Protein AF-A0A4W5R762-F1 (afdb_monomer_lite)

InterPro domains:
  IPR002219 Protein kinase C-like, phorbol ester/diacylglycerol-binding domain [PS50081] (49-102)
  IPR025258 Rubicon Homology Domain [PF13901] (10-109)
  IPR025258 Rubicon Homology Domain [SM01175] (1-112)
  IPR051366 Differentially Expressed in FDCP 8 Homolog [PTHR12326] (8-110)

Organism: NCBI:txid62062

Foldseek 3Di:
DPPPPPCVLCPPPVVVVVPVPDDDPVLVVCVVVVNNVVSVVVVVVVVVVCLVPDPVSQVPFADAPQDPPRDGDHPVPVQQWDADPPPRHIHGPVSPVVCPPPPVVVVVVVVVPPDPPDPPPPPDDPDPPPDDDDDD

Sequence (136 aa):
MLVFLSPQRIFPREYLLQHIHLYSLADLQQVIDGKLAPFLSKVIKFASSHVYSCSQCREKGFICEMCQNGQVIYPFQESATKRCDVCGAVFHTECRQKAQPCPRCVRRELYHTRPSSFWSPDDHSPGCFTMPYQDT

Structure (mmCIF, N/CA/C/O backbone):
data_AF-A0A4W5R762-F1
#
_entry.id   AF-A0A4W5R762-F1
#
loop_
_atom_site.group_PDB
_atom_site.id
_atom_site.type_symbol
_atom_site.label_atom_id
_atom_site.label_alt_id
_atom_site.label_comp_id
_atom_site.label_asym_id
_atom_site.label_entity_id
_atom_site.label_seq_id
_atom_site.pdbx_PDB_ins_code
_atom_site.Cartn_x
_atom_site.Cartn_y
_atom_site.Cartn_z
_atom_site.occupancy
_atom_site.B_iso_or_equiv
_atom_site.auth_seq_id
_atom_site.auth_comp_id
_atom_site.auth_asym_id
_atom_site.auth_atom_id
_atom_site.pdbx_PDB_model_num
ATOM 1 N N . MET A 1 1 ? -2.389 -9.964 -2.449 1.00 45.38 1 MET A N 1
ATOM 2 C CA . MET A 1 1 ? -1.020 -9.758 -1.911 1.00 45.38 1 MET A CA 1
ATOM 3 C C . MET A 1 1 ? -0.931 -9.906 -0.382 1.00 45.38 1 MET A C 1
ATOM 5 O O . MET A 1 1 ? 0.114 -9.597 0.168 1.00 45.38 1 MET A O 1
ATOM 9 N N . LEU A 1 2 ? -1.953 -10.433 0.311 1.00 48.69 2 LEU A N 1
ATOM 10 C CA . LEU A 1 2 ? -1.971 -10.538 1.783 1.00 48.69 2 LEU A CA 1
ATOM 11 C C . LEU A 1 2 ? -2.164 -11.976 2.302 1.00 48.69 2 LEU A C 1
ATOM 13 O O . LEU A 1 2 ? -2.603 -12.170 3.425 1.00 48.69 2 LEU A O 1
ATOM 17 N N . VAL A 1 3 ? -1.808 -12.995 1.513 1.00 50.47 3 VAL A N 1
ATOM 18 C CA . VAL A 1 3 ? -1.986 -14.415 1.899 1.00 50.47 3 VAL A CA 1
ATOM 19 C C . VAL A 1 3 ? -0.867 -14.926 2.833 1.00 50.47 3 VAL A C 1
ATOM 21 O O . VAL A 1 3 ? -0.827 -16.100 3.166 1.00 50.47 3 VAL A O 1
ATOM 24 N N . PHE A 1 4 ? 0.064 -14.065 3.265 1.00 53.44 4 PHE A N 1
ATOM 25 C CA . PHE A 1 4 ? 1.208 -14.458 4.112 1.00 53.44 4 PHE A CA 1
ATOM 26 C C . PHE A 1 4 ? 1.127 -13.919 5.545 1.00 53.44 4 PHE A C 1
ATOM 28 O O . PHE A 1 4 ? 2.013 -14.175 6.354 1.00 53.44 4 PHE A O 1
ATOM 35 N N . LEU A 1 5 ? 0.061 -13.189 5.885 1.00 55.94 5 LEU A N 1
ATOM 36 C CA . LEU A 1 5 ? -0.252 -12.869 7.273 1.00 55.94 5 LEU A CA 1
ATOM 37 C C . LEU A 1 5 ? -1.051 -14.028 7.849 1.00 55.94 5 LEU A C 1
ATOM 39 O O . LEU A 1 5 ? -2.087 -14.378 7.295 1.00 55.94 5 LEU A O 1
ATOM 43 N N . SER A 1 6 ? -0.576 -14.614 8.949 1.00 55.12 6 SER A N 1
ATOM 44 C CA . SER A 1 6 ? -1.340 -15.623 9.687 1.00 55.12 6 SER A CA 1
ATOM 45 C C . SER A 1 6 ? -2.778 -15.111 9.916 1.00 55.12 6 SER A C 1
ATOM 47 O O . SER A 1 6 ? -2.938 -14.076 10.578 1.00 55.12 6 SER A O 1
ATOM 49 N N . PRO A 1 7 ? -3.811 -15.787 9.370 1.00 55.66 7 PRO A N 1
ATOM 50 C CA . PRO A 1 7 ? -5.196 -15.292 9.338 1.00 55.66 7 PRO A CA 1
ATOM 51 C C . PRO A 1 7 ? -5.783 -15.027 10.735 1.00 55.66 7 PRO A C 1
ATOM 53 O O . PRO A 1 7 ? -6.700 -14.225 10.907 1.00 55.66 7 PRO A O 1
ATOM 56 N N . GLN A 1 8 ? -5.165 -15.603 11.767 1.00 61.59 8 GLN A N 1
ATOM 57 C CA . GLN A 1 8 ? -5.604 -15.536 13.158 1.00 61.59 8 GLN A CA 1
ATOM 58 C C . GLN A 1 8 ? -5.621 -14.126 13.766 1.00 61.59 8 GLN A C 1
ATOM 60 O O . GLN A 1 8 ? -6.332 -13.892 14.736 1.00 61.59 8 GLN A O 1
ATOM 65 N N . ARG A 1 9 ? -4.840 -13.167 13.245 1.00 68.38 9 ARG A N 1
ATOM 66 C CA . ARG A 1 9 ? -4.775 -11.811 13.838 1.00 68.38 9 ARG A CA 1
ATOM 67 C C . ARG A 1 9 ? -5.831 -10.843 13.321 1.00 68.38 9 ARG A C 1
ATOM 69 O O . ARG A 1 9 ? -6.004 -9.781 13.913 1.00 68.38 9 ARG A O 1
ATOM 76 N N . ILE A 1 10 ? -6.473 -11.177 12.207 1.00 73.00 10 ILE A N 1
ATOM 77 C CA . ILE A 1 10 ? -7.463 -10.311 11.562 1.00 73.00 10 ILE A CA 1
ATOM 78 C C . ILE A 1 10 ? -8.846 -10.945 11.631 1.00 73.00 10 ILE A C 1
ATOM 80 O O . ILE A 1 10 ? -9.820 -10.208 11.576 1.00 73.00 10 ILE A O 1
ATOM 84 N N . PHE A 1 11 ? -8.954 -12.258 11.853 1.00 74.69 11 PHE A N 1
ATOM 85 C CA . PHE A 1 11 ? -10.218 -12.928 12.141 1.00 74.69 11 PHE A CA 1
ATOM 86 C C . PHE A 1 11 ? -11.001 -12.226 13.274 1.00 74.69 11 PHE A C 1
ATOM 88 O O . PHE A 1 11 ? -10.413 -11.913 14.313 1.00 74.69 11 PHE A O 1
ATOM 95 N N . PRO A 1 12 ? -12.314 -11.959 13.117 1.00 77.81 12 PRO A N 1
ATOM 96 C CA . PRO A 1 12 ? -13.198 -12.288 11.985 1.00 77.81 12 PRO A CA 1
ATOM 97 C C . PRO A 1 12 ? -13.301 -11.191 10.891 1.00 77.81 12 PRO A C 1
ATOM 99 O O . PRO A 1 12 ? -14.230 -11.187 10.091 1.00 77.81 12 PRO A O 1
ATOM 102 N N . ARG A 1 13 ? -12.388 -10.217 10.850 1.00 82.75 13 ARG A N 1
ATOM 103 C CA . ARG A 1 13 ? -12.396 -9.039 9.954 1.00 82.75 13 ARG A CA 1
ATOM 104 C C . ARG A 1 13 ? -11.592 -9.206 8.663 1.00 82.75 13 ARG A C 1
ATOM 106 O O . ARG A 1 13 ? -10.977 -8.259 8.176 1.00 82.75 13 ARG A O 1
ATOM 113 N N . GLU A 1 14 ? -11.576 -10.405 8.096 1.00 85.81 14 GLU A N 1
ATOM 114 C CA . GLU A 1 14 ? -10.804 -10.718 6.880 1.00 85.81 14 GLU A CA 1
ATOM 115 C C . GLU A 1 14 ? -11.241 -9.864 5.678 1.00 85.81 14 GLU A C 1
ATOM 117 O O . GLU A 1 14 ? -10.420 -9.491 4.837 1.00 85.81 14 GLU A O 1
ATOM 122 N N . TYR A 1 15 ? -12.515 -9.461 5.655 1.00 87.69 15 TYR A N 1
ATOM 123 C CA . TYR A 1 15 ? -13.084 -8.591 4.628 1.00 87.69 15 TYR A CA 1
ATOM 124 C C . TYR A 1 15 ? -12.373 -7.239 4.496 1.00 87.69 15 TYR A C 1
ATOM 126 O O . TYR A 1 15 ? -12.293 -6.723 3.382 1.00 87.69 15 TYR A O 1
ATOM 134 N N . LEU A 1 16 ? -11.788 -6.702 5.576 1.00 87.00 16 LEU A N 1
ATOM 135 C CA . LEU A 1 16 ? -11.040 -5.437 5.537 1.00 87.00 16 LEU A CA 1
ATOM 136 C C . LEU A 1 16 ? -9.799 -5.522 4.639 1.00 87.00 16 LEU A C 1
ATOM 138 O O . LEU A 1 16 ? -9.320 -4.505 4.143 1.00 87.00 16 LEU A O 1
ATOM 142 N N . LEU A 1 17 ? -9.263 -6.728 4.428 1.00 82.81 17 LEU A N 1
ATOM 143 C CA . LEU A 1 17 ? -8.112 -6.955 3.552 1.00 82.81 17 LEU A CA 1
ATOM 144 C C . LEU A 1 17 ? -8.507 -7.257 2.106 1.00 82.81 17 LEU A C 1
ATOM 146 O O . LEU A 1 17 ? -7.666 -7.161 1.211 1.00 82.81 17 LEU A O 1
ATOM 150 N N . GLN A 1 18 ? -9.756 -7.665 1.883 1.00 84.25 18 GLN A N 1
ATOM 151 C CA . GLN A 1 18 ? -10.252 -8.101 0.582 1.00 84.25 18 GLN A CA 1
ATOM 152 C C . GLN A 1 18 ? -11.008 -6.986 -0.147 1.00 84.25 18 GLN A C 1
ATOM 154 O O . GLN A 1 18 ? -10.882 -6.853 -1.364 1.00 84.25 18 GLN A O 1
ATOM 159 N N . HIS A 1 19 ? -11.745 -6.155 0.593 1.00 87.44 19 HIS A N 1
ATOM 160 C CA . HIS A 1 19 ? -12.585 -5.094 0.053 1.00 87.44 19 HIS A CA 1
ATOM 161 C C . HIS A 1 19 ? -12.342 -3.782 0.806 1.00 87.44 19 HIS A C 1
ATOM 163 O O . HIS A 1 19 ? -12.834 -3.586 1.913 1.00 87.44 19 HIS A O 1
ATOM 169 N N . ILE A 1 20 ? -11.625 -2.847 0.172 1.00 87.56 20 ILE A N 1
ATOM 170 C CA . ILE A 1 20 ? -11.214 -1.565 0.780 1.00 87.56 20 ILE A CA 1
ATOM 171 C C . ILE A 1 20 ? -12.377 -0.644 1.187 1.00 87.56 20 ILE A C 1
ATOM 173 O O . ILE A 1 20 ? -12.173 0.290 1.953 1.00 87.56 20 ILE A O 1
ATOM 177 N N . HIS A 1 21 ? -13.579 -0.880 0.660 1.00 90.50 21 HIS A N 1
ATOM 178 C CA . HIS A 1 21 ? -14.773 -0.075 0.930 1.00 90.50 21 HIS A CA 1
ATOM 179 C C . HIS A 1 21 ? -15.844 -0.833 1.728 1.00 90.50 21 HIS A C 1
ATOM 181 O O . HIS A 1 21 ? -16.944 -0.315 1.904 1.00 90.50 21 HIS A O 1
ATOM 187 N N . LEU A 1 22 ? -15.555 -2.054 2.196 1.00 93.31 22 LEU A N 1
ATOM 188 C CA . LEU A 1 22 ? -16.506 -2.861 2.957 1.00 93.31 22 LEU A CA 1
ATOM 189 C C . LEU A 1 22 ? -16.201 -2.775 4.452 1.00 93.31 22 LEU A C 1
ATOM 191 O O . LEU A 1 22 ? -15.110 -3.132 4.893 1.00 93.31 22 LEU A O 1
ATOM 195 N N . TYR A 1 23 ? -17.196 -2.347 5.224 1.00 92.94 23 TYR A N 1
ATOM 196 C CA . TYR A 1 23 ? -17.098 -2.165 6.669 1.00 92.94 23 TYR A CA 1
ATOM 197 C C . TYR A 1 23 ? -18.346 -2.711 7.357 1.00 92.94 23 TYR A C 1
ATOM 199 O O . TYR A 1 23 ? -19.458 -2.587 6.842 1.00 92.94 23 TYR A O 1
ATOM 207 N N . SER A 1 24 ? -18.172 -3.288 8.543 1.00 93.06 24 SER A N 1
ATOM 208 C CA . SER A 1 24 ? -19.281 -3.628 9.432 1.00 93.06 24 SER A CA 1
ATOM 209 C C . SER A 1 24 ? -19.725 -2.408 10.248 1.00 93.06 24 SER A C 1
ATOM 211 O O . SER A 1 24 ? -18.961 -1.464 10.451 1.00 93.06 24 SER A O 1
ATOM 213 N N . LEU A 1 25 ? -20.940 -2.445 10.807 1.00 94.88 25 LEU A N 1
ATOM 214 C CA . LEU A 1 25 ? -21.403 -1.405 11.740 1.00 94.88 25 LEU A CA 1
ATOM 215 C C . LEU A 1 25 ? -20.470 -1.260 12.957 1.00 94.88 25 LEU A C 1
ATOM 217 O O . LEU A 1 25 ? -20.253 -0.154 13.447 1.00 94.88 25 LEU A O 1
ATOM 221 N N . ALA A 1 26 ? -19.865 -2.363 13.408 1.00 93.56 26 ALA A N 1
ATOM 222 C CA . ALA A 1 26 ? -18.893 -2.347 14.495 1.00 93.56 26 ALA A CA 1
ATOM 223 C C . ALA A 1 26 ? -17.592 -1.618 14.113 1.00 93.56 26 ALA A C 1
ATOM 225 O O . ALA A 1 26 ? -16.998 -0.952 14.961 1.00 93.56 26 ALA A O 1
ATOM 226 N N . ASP A 1 27 ? -17.146 -1.713 12.855 1.00 93.31 27 ASP A N 1
ATOM 227 C CA . ASP A 1 27 ? -15.996 -0.939 12.376 1.00 93.31 27 ASP A CA 1
ATOM 228 C C . ASP A 1 27 ? -16.314 0.552 12.357 1.00 93.31 27 ASP A C 1
ATOM 230 O O . ASP A 1 27 ? -15.506 1.343 12.834 1.00 93.31 27 ASP A O 1
ATOM 234 N N . LEU A 1 28 ? -17.500 0.931 11.868 1.00 94.81 28 LEU A N 1
ATOM 235 C CA . LEU A 1 28 ? -17.931 2.331 11.829 1.00 94.81 28 LEU A CA 1
ATOM 236 C C . LEU A 1 28 ? -18.005 2.935 13.236 1.00 94.81 28 LEU A C 1
ATOM 238 O O . LEU A 1 28 ? -17.501 4.035 13.454 1.00 94.81 28 LEU A O 1
ATOM 242 N N . GLN A 1 29 ? -18.519 2.188 14.217 1.00 96.31 29 GLN A N 1
ATOM 243 C CA . GLN A 1 29 ? -18.466 2.609 15.619 1.00 96.31 29 GLN A CA 1
ATOM 244 C C . GLN A 1 29 ? -17.019 2.821 16.091 1.00 96.31 29 GLN A C 1
ATOM 246 O O . GLN A 1 29 ? -16.714 3.803 16.759 1.00 96.31 29 GLN A O 1
ATOM 251 N N . GLN A 1 30 ? -16.091 1.939 15.715 1.00 94.56 30 GLN A N 1
ATOM 252 C CA . GLN A 1 30 ? -14.679 2.094 16.075 1.00 94.56 30 GLN A CA 1
ATOM 253 C C . GLN A 1 30 ? -13.975 3.243 15.353 1.00 94.56 30 GLN A C 1
ATOM 255 O O . GLN A 1 30 ? -12.958 3.725 15.855 1.00 94.56 30 GLN A O 1
ATOM 260 N N . VAL A 1 31 ? -14.471 3.666 14.190 1.00 95.75 31 VAL A N 1
ATOM 261 C CA . VAL A 1 31 ? -14.016 4.896 13.531 1.00 95.75 31 VAL A CA 1
ATOM 262 C C . VAL A 1 31 ? -14.423 6.102 14.370 1.00 95.75 31 VAL A C 1
ATOM 264 O O . VAL A 1 31 ? -13.566 6.935 14.652 1.00 95.75 31 VAL A O 1
ATOM 267 N N . ILE A 1 32 ? -15.677 6.152 14.832 1.00 96.44 32 ILE A N 1
ATOM 268 C CA . ILE A 1 32 ? -16.182 7.221 15.712 1.00 96.44 32 ILE A CA 1
ATOM 269 C C . ILE A 1 32 ? -15.384 7.260 17.023 1.00 96.44 32 ILE A C 1
ATOM 271 O O . ILE A 1 32 ? -14.941 8.321 17.451 1.00 96.44 32 ILE A O 1
ATOM 275 N N . ASP A 1 33 ? -15.115 6.094 17.612 1.00 96.12 33 ASP A N 1
ATOM 276 C CA . ASP A 1 33 ? -14.303 5.967 18.825 1.00 96.12 33 ASP A CA 1
ATOM 277 C C . ASP A 1 33 ? -12.799 6.252 18.598 1.00 96.12 33 ASP A C 1
ATOM 279 O O . ASP A 1 33 ? -12.015 6.218 19.549 1.00 96.12 33 ASP A O 1
ATOM 283 N N . GLY A 1 34 ? -12.348 6.429 17.350 1.00 95.12 34 GLY A N 1
ATOM 284 C CA . GLY A 1 34 ? -10.934 6.616 17.003 1.00 95.12 34 GLY A CA 1
ATOM 285 C C . GLY A 1 34 ? -10.047 5.378 17.207 1.00 95.12 34 GLY A C 1
ATOM 286 O O . GLY A 1 34 ? -8.820 5.480 17.209 1.00 95.12 34 GLY A O 1
ATOM 287 N N . LYS A 1 35 ? -10.633 4.188 17.378 1.00 94.75 35 LYS A N 1
ATOM 288 C CA . LYS A 1 35 ? -9.922 2.934 17.698 1.00 94.75 35 LYS A CA 1
ATOM 289 C C . LYS A 1 35 ? -9.493 2.142 16.464 1.00 94.75 35 LYS A C 1
ATOM 291 O O . LYS A 1 35 ? -8.489 1.426 16.525 1.00 94.75 35 LYS A O 1
ATOM 296 N N . LEU A 1 36 ? -10.213 2.271 15.345 1.00 92.44 36 LEU A N 1
ATOM 297 C CA . LEU A 1 36 ? -9.970 1.442 14.158 1.00 92.44 36 LEU A CA 1
ATOM 298 C C . LEU A 1 36 ? -8.609 1.736 13.504 1.00 92.44 36 LEU A C 1
ATOM 300 O O . LEU A 1 36 ? -7.842 0.816 13.224 1.00 92.44 36 LEU A O 1
ATOM 304 N N . ALA A 1 37 ? -8.266 3.010 13.301 1.00 92.44 37 ALA A N 1
ATOM 305 C CA . ALA A 1 37 ? -7.015 3.393 12.641 1.00 92.44 37 ALA A CA 1
ATOM 306 C C . ALA A 1 37 ? -5.748 2.973 13.429 1.00 92.44 37 ALA A C 1
ATOM 308 O O . ALA A 1 37 ? -4.837 2.392 12.824 1.00 92.44 37 ALA A O 1
ATOM 309 N N . PRO A 1 38 ? -5.664 3.161 14.764 1.00 94.44 38 PRO A N 1
ATOM 310 C CA . PRO A 1 38 ? -4.568 2.619 15.570 1.00 94.44 38 PRO A CA 1
ATOM 311 C C . PRO A 1 38 ? -4.466 1.091 15.519 1.00 94.44 38 PRO A C 1
ATOM 313 O O . PRO A 1 38 ? -3.357 0.553 15.490 1.00 94.44 38 PRO A O 1
ATOM 316 N N . PHE A 1 39 ? -5.601 0.383 15.499 1.00 90.94 39 PHE A N 1
ATOM 317 C CA . PHE A 1 39 ? -5.624 -1.073 15.359 1.00 90.94 39 PHE A CA 1
ATOM 318 C C . PHE A 1 39 ? -5.018 -1.511 14.019 1.00 90.94 39 PHE A C 1
ATOM 320 O O . PHE A 1 39 ? -4.055 -2.281 14.006 1.00 90.94 39 PHE A O 1
ATOM 327 N N . LEU A 1 40 ? -5.495 -0.949 12.905 1.00 89.75 40 LEU A N 1
ATOM 328 C CA . LEU A 1 40 ? -4.970 -1.250 11.569 1.00 89.75 40 LEU A CA 1
ATOM 329 C C . LEU A 1 40 ? -3.486 -0.891 11.445 1.00 89.75 40 LEU A C 1
ATOM 331 O O . LEU A 1 40 ? -2.702 -1.662 10.896 1.00 89.75 40 LEU A O 1
ATOM 335 N N . SER A 1 41 ? -3.062 0.221 12.046 1.00 91.25 41 SER A N 1
ATOM 336 C CA . SER A 1 41 ? -1.651 0.620 12.081 1.00 91.25 41 SER A CA 1
ATOM 337 C C . SER A 1 41 ? -0.762 -0.430 12.755 1.00 91.25 41 SER A C 1
ATOM 339 O O . SER A 1 41 ? 0.339 -0.703 12.277 1.00 91.25 41 SER A O 1
ATOM 341 N N . LYS A 1 42 ? -1.218 -1.054 13.852 1.00 90.56 42 LYS A N 1
ATOM 342 C CA . LYS A 1 42 ? -0.482 -2.148 14.513 1.00 90.56 42 LYS A CA 1
ATOM 343 C C . LYS A 1 42 ? -0.372 -3.375 13.608 1.00 90.56 42 LYS A C 1
ATOM 345 O O . LYS A 1 42 ? 0.703 -3.966 13.519 1.00 90.56 42 LYS A O 1
ATOM 350 N N . VAL A 1 43 ? -1.454 -3.724 12.914 1.00 89.00 43 VAL A N 1
ATOM 351 C CA . VAL A 1 43 ? -1.482 -4.843 11.960 1.00 89.00 43 VAL A CA 1
ATOM 352 C C . VAL A 1 43 ? -0.512 -4.598 10.797 1.00 89.00 43 VAL A C 1
ATOM 354 O O . VAL A 1 43 ? 0.302 -5.467 10.494 1.00 89.00 43 VAL A O 1
ATOM 357 N N . ILE A 1 44 ? -0.518 -3.400 10.203 1.00 88.69 44 ILE A N 1
ATOM 358 C CA . ILE A 1 44 ? 0.385 -3.016 9.102 1.00 88.69 44 ILE A CA 1
ATOM 359 C C . ILE A 1 44 ? 1.854 -3.034 9.550 1.00 88.69 44 ILE A C 1
ATOM 361 O O . ILE A 1 44 ? 2.721 -3.545 8.837 1.00 88.69 44 ILE A O 1
ATOM 365 N N . LYS A 1 45 ? 2.156 -2.522 10.749 1.00 90.56 45 LYS A N 1
ATOM 366 C CA . LYS A 1 45 ? 3.519 -2.553 11.311 1.00 90.56 45 LYS A CA 1
ATOM 367 C C . LYS A 1 45 ? 4.023 -3.981 11.499 1.00 90.56 45 LYS A C 1
ATOM 369 O O . LYS A 1 45 ? 5.147 -4.292 11.115 1.00 90.56 45 LYS A O 1
ATOM 374 N N . PHE A 1 46 ? 3.185 -4.862 12.037 1.00 89.44 46 PHE A N 1
ATOM 375 C CA . PHE A 1 46 ? 3.524 -6.276 12.166 1.00 89.44 46 PHE A CA 1
ATOM 376 C C . PHE A 1 46 ? 3.755 -6.926 10.795 1.00 89.44 46 PHE A C 1
ATOM 378 O O . PHE A 1 46 ? 4.764 -7.596 10.590 1.00 89.44 46 PHE A O 1
ATOM 385 N N . ALA A 1 47 ? 2.855 -6.685 9.839 1.00 88.50 47 ALA A N 1
ATOM 386 C CA . ALA A 1 47 ? 2.946 -7.265 8.507 1.00 88.50 47 ALA A CA 1
ATOM 387 C C . ALA A 1 47 ? 4.198 -6.839 7.749 1.00 88.50 47 ALA A C 1
ATOM 389 O O . ALA A 1 47 ? 4.901 -7.675 7.185 1.00 88.50 47 ALA A O 1
ATOM 390 N N . SER A 1 48 ? 4.501 -5.545 7.769 1.00 90.06 48 SER A N 1
ATOM 391 C CA . SER A 1 48 ? 5.707 -5.019 7.136 1.00 90.06 48 SER A CA 1
ATOM 392 C C . SER A 1 48 ? 6.968 -5.593 7.787 1.00 90.06 48 SER A C 1
ATOM 394 O O . SER A 1 48 ? 7.847 -6.071 7.077 1.00 90.06 48 SER A O 1
ATOM 396 N N . SER A 1 49 ? 7.030 -5.656 9.122 1.00 91.50 49 SER A N 1
ATOM 397 C CA . SER A 1 49 ? 8.136 -6.304 9.842 1.00 91.50 49 SER A CA 1
ATOM 398 C C . SER A 1 49 ? 8.314 -7.781 9.459 1.00 91.50 49 SER A C 1
ATOM 400 O O . SER A 1 49 ? 9.443 -8.222 9.226 1.00 91.50 49 SER A O 1
ATOM 402 N N . HIS A 1 50 ? 7.220 -8.538 9.324 1.00 90.44 50 HIS A N 1
ATOM 403 C CA . HIS A 1 50 ? 7.268 -9.928 8.865 1.00 90.44 50 HIS A CA 1
ATOM 404 C C . HIS A 1 50 ? 7.847 -10.048 7.450 1.00 90.44 50 HIS A C 1
ATOM 406 O O . HIS A 1 50 ? 8.714 -10.883 7.212 1.00 90.44 50 HIS A O 1
ATOM 412 N N . VAL A 1 51 ? 7.428 -9.182 6.521 1.00 91.44 51 VAL A N 1
ATOM 413 C CA . VAL A 1 51 ? 7.950 -9.195 5.146 1.00 91.44 51 VAL A CA 1
ATOM 414 C C . VAL A 1 51 ? 9.465 -8.975 5.109 1.00 91.44 51 VAL A C 1
ATOM 416 O O . VAL A 1 51 ? 10.153 -9.655 4.352 1.00 91.44 51 VAL A O 1
ATOM 419 N N . TYR A 1 52 ? 10.002 -8.072 5.936 1.00 89.94 52 TYR A N 1
ATOM 420 C CA . TYR A 1 52 ? 11.447 -7.816 5.971 1.00 89.94 52 TYR A CA 1
ATOM 421 C C . TYR A 1 52 ? 12.257 -8.919 6.666 1.00 89.94 52 TYR A C 1
ATOM 423 O O . TYR A 1 52 ? 13.427 -9.104 6.337 1.00 89.94 52 TYR A O 1
ATOM 431 N N . SER A 1 53 ? 11.661 -9.634 7.624 1.00 90.56 53 SER A N 1
ATOM 432 C CA . SER A 1 53 ? 12.341 -10.668 8.422 1.00 90.56 53 SER A CA 1
ATOM 433 C C . SER A 1 53 ? 12.209 -12.083 7.849 1.00 90.56 53 SER A C 1
ATOM 435 O O . SER A 1 53 ? 13.063 -12.927 8.106 1.00 90.56 53 SER A O 1
ATOM 437 N N . CYS A 1 54 ? 11.174 -12.358 7.053 1.00 91.25 54 CYS A N 1
ATOM 438 C CA . CYS A 1 54 ? 10.930 -13.665 6.449 1.00 91.25 54 CYS A CA 1
ATOM 439 C C . CYS A 1 54 ? 11.566 -13.760 5.053 1.00 91.25 54 CYS A C 1
ATOM 441 O O . CYS A 1 54 ? 11.185 -13.024 4.141 1.00 91.25 54 CYS A O 1
ATOM 443 N N . SER A 1 55 ? 12.478 -14.716 4.851 1.00 90.94 55 SER A N 1
ATOM 444 C CA . SER A 1 55 ? 13.142 -14.952 3.556 1.00 90.94 55 SER A CA 1
ATOM 445 C C . SER A 1 55 ? 12.151 -15.210 2.416 1.00 90.94 55 SER A C 1
ATOM 447 O O . SER A 1 55 ? 12.242 -14.579 1.367 1.00 90.94 55 SER A O 1
ATOM 449 N N . GLN A 1 56 ? 11.132 -16.037 2.657 1.00 89.69 56 GLN A N 1
ATOM 450 C CA . GLN A 1 56 ? 10.106 -16.368 1.660 1.00 89.69 56 GLN A CA 1
ATOM 451 C C . GLN A 1 56 ? 9.260 -15.159 1.238 1.00 89.69 56 GLN A C 1
ATOM 453 O O . GLN A 1 56 ? 8.748 -15.104 0.119 1.00 89.69 56 GLN A O 1
ATOM 458 N N . CYS A 1 57 ? 9.060 -14.196 2.142 1.00 88.88 57 CYS A N 1
ATOM 459 C CA . CYS A 1 57 ? 8.374 -12.950 1.809 1.00 88.88 57 CYS A CA 1
ATOM 460 C C . CYS A 1 57 ? 9.309 -11.987 1.078 1.00 88.88 57 CYS A C 1
ATOM 462 O O . CYS A 1 57 ? 8.880 -11.315 0.139 1.00 88.88 57 CYS A O 1
ATOM 464 N N . ARG A 1 58 ? 10.584 -11.952 1.478 1.00 88.44 58 ARG A N 1
ATOM 465 C CA . ARG A 1 58 ? 11.599 -11.078 0.890 1.00 88.44 58 ARG A CA 1
ATOM 466 C C . ARG A 1 58 ? 11.827 -11.354 -0.593 1.00 88.44 58 ARG A C 1
ATOM 468 O O . ARG A 1 58 ? 11.951 -10.418 -1.377 1.00 88.44 58 ARG A O 1
ATOM 475 N N . GLU A 1 59 ? 11.811 -12.623 -0.987 1.00 88.94 59 GLU A N 1
ATOM 476 C CA . GLU A 1 59 ? 11.954 -13.051 -2.387 1.00 88.94 59 GLU A CA 1
ATOM 477 C C . GLU A 1 59 ? 10.802 -12.588 -3.295 1.00 88.94 59 GLU A C 1
ATOM 479 O O . GLU A 1 59 ? 10.954 -12.537 -4.511 1.00 88.94 59 GLU A O 1
ATOM 484 N N . LYS A 1 60 ? 9.653 -12.207 -2.721 1.00 89.00 60 LYS A N 1
ATOM 485 C CA . LYS A 1 60 ? 8.472 -11.731 -3.466 1.00 89.00 60 LYS A CA 1
ATOM 486 C C . LYS A 1 60 ? 8.454 -10.218 -3.671 1.00 89.00 60 LYS A C 1
ATOM 4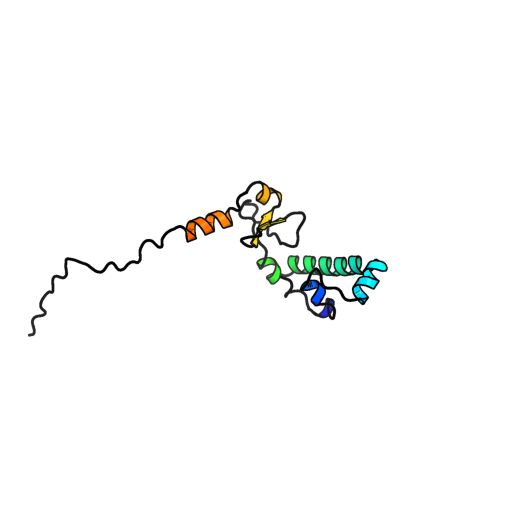88 O O . LYS A 1 60 ? 7.461 -9.677 -4.162 1.00 89.00 60 LYS A O 1
ATOM 493 N N . GLY A 1 61 ? 9.505 -9.526 -3.241 1.00 90.38 61 GLY A N 1
ATOM 494 C CA . GLY A 1 61 ? 9.673 -8.109 -3.519 1.00 90.38 61 GLY A CA 1
ATOM 495 C C . GLY A 1 61 ? 9.985 -7.835 -4.992 1.00 90.38 61 GLY A C 1
ATOM 496 O O . GLY A 1 61 ? 10.139 -8.738 -5.811 1.00 90.38 61 GLY A O 1
ATOM 497 N N . PHE A 1 62 ? 10.061 -6.556 -5.336 1.00 91.62 62 PHE A N 1
ATOM 498 C CA . PHE A 1 62 ? 10.333 -6.088 -6.690 1.00 91.62 62 PHE A CA 1
ATOM 499 C C . PHE A 1 62 ? 11.704 -5.427 -6.744 1.00 91.62 62 PHE A C 1
ATOM 501 O O . PHE A 1 62 ? 12.150 -4.835 -5.765 1.00 91.62 62 PHE A O 1
ATOM 508 N N . ILE A 1 63 ? 12.346 -5.474 -7.908 1.00 91.69 63 ILE A N 1
ATOM 509 C CA . ILE A 1 63 ? 13.523 -4.658 -8.213 1.00 91.69 63 ILE A CA 1
ATOM 510 C C . ILE A 1 63 ? 13.082 -3.563 -9.179 1.00 91.69 63 ILE A C 1
ATOM 512 O O . ILE A 1 63 ? 12.411 -3.832 -10.176 1.00 91.69 63 ILE A O 1
ATOM 516 N N . CYS A 1 64 ? 13.451 -2.320 -8.890 1.00 92.56 64 CYS A N 1
ATOM 517 C CA . CYS A 1 64 ? 13.160 -1.208 -9.784 1.00 92.56 64 CYS A CA 1
ATOM 518 C C . CYS A 1 64 ? 14.056 -1.287 -11.033 1.00 92.56 64 CYS A C 1
ATOM 520 O O . CYS A 1 64 ? 15.253 -1.042 -10.939 1.00 92.56 64 CYS A O 1
ATOM 522 N N . GLU A 1 65 ? 13.481 -1.556 -12.213 1.00 88.88 65 GLU A N 1
ATOM 523 C CA . GLU A 1 65 ? 14.237 -1.692 -13.481 1.00 88.88 65 GLU A CA 1
ATOM 524 C C . GLU A 1 65 ? 14.929 -0.389 -13.935 1.00 88.88 65 GLU A C 1
ATOM 526 O O . GLU A 1 65 ? 15.785 -0.415 -14.814 1.00 88.88 65 GLU A O 1
ATOM 531 N N . MET A 1 66 ? 14.552 0.757 -13.360 1.00 88.62 66 MET A N 1
ATOM 532 C CA . MET A 1 66 ? 15.098 2.072 -13.722 1.00 88.62 66 MET A CA 1
ATOM 533 C C . MET A 1 66 ? 16.358 2.442 -12.946 1.00 88.62 66 MET A C 1
ATOM 535 O O . MET A 1 66 ? 17.121 3.290 -13.399 1.00 88.62 66 MET A O 1
ATOM 539 N N . CYS A 1 67 ? 16.560 1.858 -11.763 1.00 86.75 67 CYS A N 1
ATOM 540 C CA . CYS A 1 67 ? 17.740 2.131 -10.955 1.00 86.75 67 CYS A CA 1
ATOM 541 C C . CYS A 1 67 ? 18.553 0.851 -10.787 1.00 86.75 67 CYS A C 1
ATOM 543 O O . CYS A 1 67 ? 18.022 -0.196 -10.435 1.00 86.75 67 CYS A O 1
ATOM 545 N N . GLN A 1 68 ? 19.866 0.946 -10.951 1.00 80.50 68 GLN A N 1
ATOM 546 C CA . GLN A 1 68 ? 20.775 -0.190 -10.775 1.00 80.50 68 GLN A CA 1
ATOM 547 C C . GLN A 1 68 ? 21.128 -0.443 -9.297 1.00 80.50 68 GLN A C 1
ATOM 549 O O . GLN A 1 68 ? 22.112 -1.103 -8.995 1.00 80.50 68 GLN A O 1
ATOM 554 N N . ASN A 1 69 ? 20.322 0.066 -8.357 1.00 83.50 69 ASN A N 1
ATOM 555 C CA . ASN A 1 69 ? 20.604 -0.011 -6.922 1.00 83.50 69 ASN A CA 1
ATOM 556 C C . ASN A 1 69 ? 20.410 -1.426 -6.337 1.00 83.50 69 ASN A C 1
ATOM 558 O O . ASN A 1 69 ? 20.780 -1.673 -5.196 1.00 83.50 69 ASN A O 1
ATOM 562 N N . GLY A 1 70 ? 19.756 -2.345 -7.063 1.00 84.94 70 GLY A N 1
ATOM 563 C CA . GLY A 1 70 ? 19.501 -3.722 -6.602 1.00 84.94 70 GLY A CA 1
ATOM 564 C C . GLY A 1 70 ? 18.622 -3.837 -5.347 1.00 84.94 70 GLY A C 1
ATOM 565 O O . GLY A 1 70 ? 18.414 -4.931 -4.826 1.00 84.94 70 GLY A O 1
ATOM 566 N N . GLN A 1 71 ? 18.096 -2.718 -4.849 1.00 90.12 71 GLN A N 1
ATOM 567 C CA . GLN A 1 71 ? 17.281 -2.671 -3.648 1.00 90.12 71 GLN A CA 1
ATOM 568 C C . GLN A 1 71 ? 15.905 -3.284 -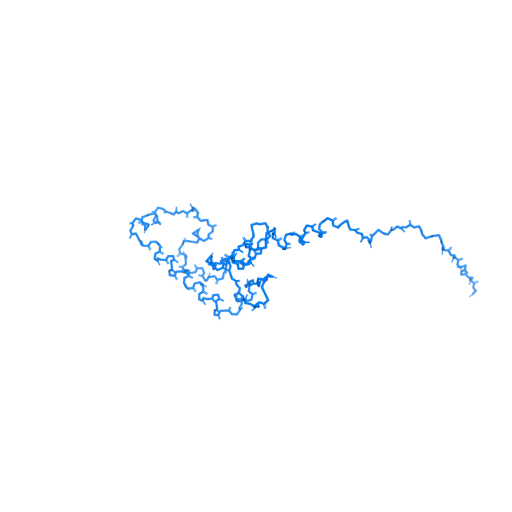3.907 1.00 90.12 71 GLN A C 1
ATOM 570 O O . GLN A 1 71 ? 15.202 -2.907 -4.848 1.00 90.12 71 GLN A O 1
ATOM 575 N N . VAL A 1 72 ? 15.516 -4.200 -3.020 1.00 91.44 72 VAL A N 1
ATOM 576 C CA . VAL A 1 72 ? 14.178 -4.789 -3.015 1.00 91.44 72 VAL A CA 1
ATOM 577 C C . VAL A 1 72 ? 13.175 -3.770 -2.486 1.00 91.44 72 VAL A C 1
ATOM 579 O O . VAL A 1 72 ? 13.331 -3.245 -1.381 1.00 91.44 72 VAL A O 1
ATOM 582 N N . ILE A 1 73 ? 12.130 -3.530 -3.267 1.00 93.00 73 ILE A N 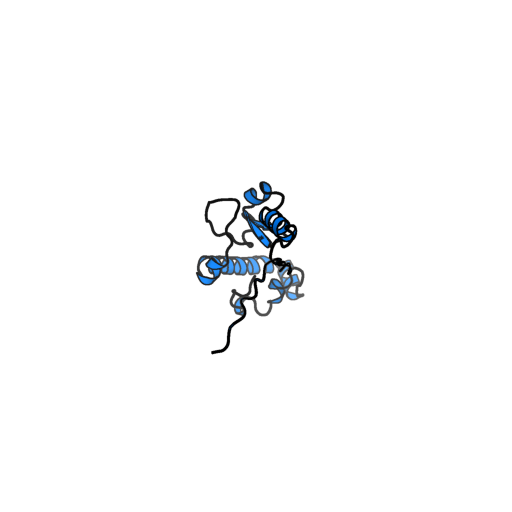1
ATOM 583 C CA . ILE A 1 73 ? 11.024 -2.631 -2.949 1.00 93.00 73 ILE A CA 1
ATOM 584 C C . ILE A 1 73 ? 9.696 -3.377 -2.907 1.00 93.00 73 ILE A C 1
ATOM 586 O O . ILE A 1 73 ? 9.527 -4.422 -3.541 1.00 93.00 73 ILE A O 1
ATOM 590 N N . TYR A 1 74 ? 8.728 -2.823 -2.181 1.00 91.81 74 TYR A N 1
ATOM 591 C CA . TYR A 1 74 ? 7.420 -3.448 -2.002 1.00 91.81 74 TYR A CA 1
ATOM 592 C C . TYR A 1 74 ? 6.275 -2.471 -2.281 1.00 91.81 74 TYR A C 1
ATOM 594 O O . TYR A 1 74 ? 6.366 -1.311 -1.888 1.00 91.81 74 TYR A O 1
ATOM 602 N N . PRO A 1 75 ? 5.145 -2.932 -2.855 1.00 90.19 75 PRO A N 1
ATOM 603 C CA . PRO A 1 75 ? 3.993 -2.073 -3.144 1.00 90.19 75 PRO A CA 1
ATOM 604 C C . PRO A 1 75 ? 3.392 -1.344 -1.941 1.00 90.19 75 PRO A C 1
ATOM 606 O O . PRO A 1 75 ? 2.797 -0.292 -2.119 1.00 90.19 75 PRO A O 1
ATOM 609 N N . PHE A 1 76 ? 3.521 -1.896 -0.728 1.00 89.00 76 PHE A N 1
ATOM 610 C CA . PHE A 1 76 ? 2.995 -1.265 0.488 1.00 89.00 76 PHE A CA 1
ATOM 611 C C . PHE A 1 76 ? 3.845 -0.072 0.965 1.00 89.00 76 PHE A C 1
ATOM 613 O O . PHE A 1 76 ? 3.458 0.621 1.902 1.00 89.00 76 PHE A O 1
ATOM 620 N N . GLN A 1 77 ? 5.006 0.182 0.349 1.00 89.38 77 GLN A N 1
ATOM 621 C CA . GLN A 1 77 ? 5.841 1.356 0.611 1.00 89.38 77 GLN A CA 1
ATOM 622 C C . GLN A 1 77 ? 5.363 2.542 -0.247 1.00 89.38 77 GLN A C 1
ATOM 624 O O . GLN A 1 77 ? 6.076 3.000 -1.142 1.00 89.38 77 GLN A O 1
ATOM 629 N N . GLU A 1 78 ? 4.142 3.027 -0.010 1.00 82.94 78 GLU A N 1
ATOM 630 C CA . GLU A 1 78 ? 3.469 4.021 -0.871 1.00 82.94 78 GLU A CA 1
ATOM 631 C C . GLU A 1 78 ? 4.199 5.369 -0.997 1.00 82.94 78 GLU A C 1
ATOM 633 O O . GLU A 1 78 ? 4.032 6.074 -1.997 1.00 82.94 78 GLU A O 1
ATOM 638 N N . SER A 1 79 ? 5.011 5.735 -0.000 1.00 87.81 79 SER A N 1
ATOM 639 C CA . SER A 1 79 ? 5.819 6.959 -0.023 1.00 87.81 79 SER A CA 1
ATOM 640 C C . SER A 1 79 ? 7.010 6.854 -0.983 1.00 87.81 79 SER A C 1
ATOM 642 O O . SER A 1 79 ? 7.306 7.797 -1.716 1.00 87.81 79 SER A O 1
ATOM 644 N N . ALA A 1 80 ? 7.675 5.698 -1.019 1.00 89.38 80 ALA A N 1
ATOM 645 C CA . ALA A 1 80 ? 8.914 5.493 -1.769 1.00 89.38 80 ALA A CA 1
ATOM 646 C C . ALA A 1 80 ? 8.700 4.854 -3.150 1.00 89.38 80 ALA A C 1
ATOM 648 O O . ALA A 1 80 ? 9.585 4.923 -4.006 1.00 89.38 80 ALA A O 1
ATOM 649 N N . THR A 1 81 ? 7.547 4.219 -3.377 1.00 93.44 81 THR A N 1
ATOM 650 C CA . THR A 1 81 ? 7.299 3.404 -4.569 1.00 93.44 81 THR A CA 1
ATOM 651 C C . THR A 1 81 ? 6.000 3.770 -5.274 1.00 93.44 81 THR A C 1
ATOM 653 O O . THR A 1 81 ? 5.040 4.252 -4.673 1.00 93.44 81 THR A O 1
ATOM 656 N N . LYS A 1 82 ? 5.958 3.508 -6.581 1.00 93.00 82 LYS A N 1
ATOM 657 C CA . LYS A 1 82 ? 4.764 3.615 -7.416 1.00 93.00 82 LYS A CA 1
ATOM 658 C C . LYS A 1 82 ? 4.606 2.374 -8.281 1.00 93.00 82 LYS A C 1
ATOM 660 O O . LYS A 1 82 ? 5.550 1.917 -8.929 1.00 93.00 82 LYS A O 1
ATOM 665 N N . ARG A 1 83 ? 3.381 1.851 -8.303 1.00 92.81 83 ARG A N 1
ATOM 666 C CA . ARG A 1 83 ? 2.967 0.729 -9.145 1.00 92.81 83 ARG A CA 1
ATOM 667 C C . ARG A 1 83 ? 2.439 1.253 -10.480 1.00 92.81 83 ARG A C 1
ATOM 669 O O . ARG A 1 83 ? 1.794 2.291 -10.535 1.00 92.81 83 ARG A O 1
ATOM 676 N N . CYS A 1 84 ? 2.735 0.548 -11.564 1.00 92.06 84 CYS A N 1
ATOM 677 C CA . CYS A 1 84 ? 2.101 0.774 -12.856 1.00 92.06 84 CYS A CA 1
ATOM 678 C C . CYS A 1 84 ? 0.730 0.087 -12.891 1.00 92.06 84 CYS A C 1
ATOM 680 O O . CYS A 1 84 ? 0.654 -1.122 -12.663 1.00 92.06 84 CYS A O 1
ATOM 682 N N . ASP A 1 85 ? -0.317 0.832 -13.239 1.00 90.44 85 ASP A N 1
ATOM 683 C CA . ASP A 1 85 ? -1.697 0.323 -13.261 1.00 90.44 85 ASP A CA 1
ATOM 684 C C . ASP A 1 85 ? -1.945 -0.705 -14.372 1.00 90.44 85 ASP A C 1
ATOM 686 O O . ASP A 1 85 ? -2.773 -1.595 -14.220 1.00 90.44 85 ASP A O 1
ATOM 690 N N . VAL A 1 86 ? -1.167 -0.642 -15.459 1.00 91.06 86 VAL A N 1
ATOM 691 C CA . VAL A 1 86 ? -1.305 -1.550 -16.609 1.00 91.06 86 VAL A CA 1
ATOM 692 C C . VAL A 1 86 ? -0.606 -2.888 -16.360 1.00 91.06 86 VAL A C 1
ATOM 694 O O . VAL A 1 86 ? -1.214 -3.947 -16.461 1.00 91.06 86 VAL A O 1
ATOM 697 N N . CYS A 1 87 ? 0.693 -2.870 -16.041 1.00 91.50 87 CYS A N 1
ATOM 698 C CA . CYS A 1 87 ? 1.492 -4.101 -15.960 1.00 91.50 87 CYS A CA 1
ATOM 699 C C . CYS A 1 87 ? 1.778 -4.588 -14.534 1.00 91.50 87 CYS A C 1
ATOM 701 O O . CYS A 1 87 ? 2.400 -5.639 -14.359 1.00 91.50 87 CYS A O 1
ATOM 703 N N . GLY A 1 88 ? 1.403 -3.807 -13.517 1.00 89.88 88 GLY A N 1
ATOM 704 C CA . GLY A 1 88 ? 1.645 -4.114 -12.110 1.00 89.88 88 GLY A CA 1
ATOM 705 C C . GLY A 1 88 ? 3.105 -4.032 -11.657 1.00 89.88 88 GLY A C 1
ATOM 706 O O . GLY A 1 88 ? 3.387 -4.376 -10.513 1.00 89.88 88 GLY A O 1
ATOM 707 N N . ALA A 1 89 ? 4.037 -3.596 -12.512 1.00 91.75 89 ALA A N 1
ATOM 708 C CA . ALA A 1 89 ? 5.431 -3.396 -12.116 1.00 91.75 89 ALA A CA 1
ATOM 709 C C . ALA A 1 89 ? 5.564 -2.263 -11.091 1.00 91.75 89 ALA A C 1
ATOM 711 O O . ALA A 1 89 ? 4.822 -1.282 -11.148 1.00 91.75 89 ALA A O 1
ATOM 712 N N . VAL A 1 90 ? 6.524 -2.400 -10.180 1.00 92.88 90 VAL A N 1
ATOM 713 C CA . VAL A 1 90 ? 6.774 -1.451 -9.093 1.00 92.88 90 VAL A CA 1
ATOM 714 C C . VAL A 1 90 ? 8.114 -0.777 -9.334 1.00 92.88 90 VAL A C 1
ATOM 716 O O . VAL A 1 90 ? 9.103 -1.436 -9.647 1.00 92.88 90 VAL A O 1
ATOM 719 N N . PHE A 1 91 ? 8.138 0.538 -9.182 1.00 93.81 91 PHE A N 1
ATOM 720 C CA . PHE A 1 91 ? 9.323 1.370 -9.345 1.00 93.81 91 PHE A CA 1
ATOM 721 C C . PHE A 1 91 ? 9.428 2.321 -8.155 1.00 93.81 91 PHE A C 1
ATOM 723 O O . PHE A 1 91 ? 8.430 2.575 -7.480 1.00 93.81 91 PHE A O 1
ATOM 730 N N . HIS A 1 92 ? 10.600 2.906 -7.918 1.00 94.88 92 HIS A N 1
ATOM 731 C CA . HIS A 1 92 ? 10.676 4.063 -7.025 1.00 94.88 92 HIS A CA 1
ATOM 732 C C . HIS A 1 92 ? 9.830 5.219 -7.574 1.00 94.88 92 HIS A C 1
ATOM 734 O O . HIS A 1 92 ? 9.729 5.380 -8.793 1.00 94.88 92 HIS A O 1
ATOM 740 N N . THR A 1 93 ? 9.256 6.042 -6.695 1.00 92.06 93 THR A N 1
ATOM 741 C CA . THR A 1 93 ? 8.403 7.180 -7.080 1.00 92.06 93 THR A CA 1
ATOM 742 C C . THR A 1 93 ? 9.101 8.091 -8.092 1.00 92.06 93 THR A C 1
ATOM 744 O O . THR A 1 93 ? 8.565 8.349 -9.170 1.00 92.06 93 THR A O 1
ATOM 747 N N . GLU A 1 94 ? 10.338 8.489 -7.803 1.00 92.44 94 GLU A N 1
ATOM 748 C CA . GLU A 1 94 ? 11.149 9.342 -8.680 1.00 92.44 94 GLU A CA 1
ATOM 749 C C . GLU A 1 94 ? 11.499 8.655 -10.007 1.00 92.44 94 GLU A C 1
ATOM 751 O O . GLU A 1 94 ? 11.445 9.260 -11.078 1.00 92.44 94 GLU A O 1
ATOM 756 N N . CYS A 1 95 ? 11.820 7.359 -9.955 1.00 92.75 95 CYS A N 1
ATOM 757 C CA . CYS A 1 95 ? 12.117 6.566 -11.146 1.00 92.75 95 CYS A CA 1
ATOM 758 C C . CYS A 1 95 ? 10.897 6.463 -12.067 1.00 92.75 95 CYS A C 1
ATOM 760 O O . CYS A 1 95 ? 11.026 6.576 -13.284 1.00 92.75 95 CYS A O 1
ATOM 762 N N . ARG A 1 96 ? 9.703 6.274 -11.494 1.00 91.31 96 ARG A N 1
ATOM 763 C CA . ARG A 1 96 ? 8.455 6.183 -12.255 1.00 91.31 96 ARG A CA 1
ATOM 764 C C . ARG A 1 96 ? 8.089 7.505 -12.918 1.00 91.31 96 ARG A C 1
ATOM 766 O O . ARG A 1 96 ? 7.573 7.476 -14.031 1.00 91.31 96 ARG A O 1
ATOM 773 N N . GLN A 1 97 ? 8.337 8.632 -12.249 1.00 90.12 97 GLN A N 1
ATOM 774 C CA . GLN A 1 97 ? 8.095 9.966 -12.805 1.00 90.12 97 GLN A CA 1
ATOM 775 C C . GLN A 1 97 ? 8.982 10.240 -14.024 1.00 90.12 97 GLN A C 1
ATOM 777 O O . GLN A 1 97 ? 8.489 10.741 -15.028 1.00 90.12 97 GLN A O 1
ATOM 782 N N . LYS A 1 98 ? 10.259 9.841 -13.970 1.00 88.81 98 LYS A N 1
ATOM 783 C CA . LYS A 1 98 ? 11.199 9.972 -15.098 1.00 88.81 98 LYS A CA 1
ATOM 784 C C . LYS A 1 98 ? 10.887 9.011 -16.253 1.00 88.81 98 LYS A C 1
ATOM 786 O O . LYS A 1 98 ? 11.176 9.317 -17.402 1.00 88.81 98 LYS A O 1
ATOM 791 N N . ALA A 1 99 ? 10.303 7.852 -15.954 1.00 83.31 99 ALA A N 1
ATOM 792 C CA . ALA A 1 99 ? 10.047 6.777 -16.910 1.00 83.31 99 ALA A CA 1
ATOM 793 C C . ALA A 1 99 ? 8.574 6.719 -17.343 1.00 83.31 99 ALA A C 1
ATOM 795 O O . ALA A 1 99 ? 7.862 5.761 -17.019 1.00 83.31 99 ALA A O 1
ATOM 796 N N . GLN A 1 100 ? 8.104 7.761 -18.033 1.00 85.75 100 GLN A N 1
ATOM 797 C CA . GLN A 1 100 ? 6.782 7.812 -18.665 1.00 85.75 100 GLN A CA 1
ATOM 798 C C . GLN A 1 100 ? 6.948 7.861 -20.192 1.00 85.75 100 GLN A C 1
ATOM 800 O O . GLN A 1 100 ? 7.616 8.773 -20.675 1.00 85.75 100 GLN A O 1
ATOM 805 N N . PRO A 1 101 ? 6.348 6.930 -20.960 1.00 87.19 101 PRO A N 1
ATOM 806 C CA . PRO A 1 101 ? 5.498 5.807 -20.537 1.00 87.19 101 PRO A CA 1
ATOM 807 C C . PRO A 1 101 ? 6.272 4.685 -19.815 1.00 87.19 101 PRO A C 1
ATOM 809 O O . PRO A 1 101 ? 7.497 4.638 -19.837 1.00 87.19 101 PRO A O 1
ATOM 812 N N . CYS A 1 102 ? 5.557 3.770 -19.141 1.00 92.06 102 CYS A N 1
ATOM 813 C CA . CYS A 1 102 ? 6.190 2.690 -18.372 1.00 92.06 102 CYS A CA 1
ATOM 814 C C . CYS A 1 102 ? 7.090 1.821 -19.276 1.00 92.06 102 CYS A C 1
ATOM 816 O O . CYS A 1 102 ? 6.576 1.209 -20.217 1.00 92.06 102 CYS A O 1
ATOM 818 N N . PRO A 1 103 ? 8.393 1.667 -18.968 1.00 89.75 103 PRO A N 1
ATOM 819 C CA . PRO A 1 103 ? 9.351 0.993 -19.851 1.00 89.75 103 PRO A CA 1
ATOM 820 C C . PRO A 1 103 ? 9.005 -0.484 -20.059 1.00 89.75 103 PRO A C 1
ATOM 822 O O . PRO A 1 103 ? 9.189 -1.033 -21.143 1.00 89.75 103 PRO A O 1
ATOM 825 N N . ARG A 1 104 ? 8.434 -1.129 -19.035 1.00 90.12 104 ARG A N 1
ATOM 826 C CA . ARG A 1 104 ? 7.988 -2.522 -19.111 1.00 90.12 104 ARG A CA 1
ATOM 827 C C . ARG A 1 104 ? 6.760 -2.682 -20.010 1.00 90.12 104 ARG A C 1
ATOM 829 O O . ARG A 1 104 ? 6.654 -3.701 -20.684 1.00 90.12 104 ARG A O 1
ATOM 836 N N . CYS A 1 105 ? 5.854 -1.702 -20.031 1.00 91.94 105 CYS A N 1
ATOM 837 C CA . CYS A 1 105 ? 4.704 -1.706 -20.940 1.00 91.94 105 CYS A CA 1
ATOM 838 C C . CYS A 1 105 ? 5.149 -1.484 -22.385 1.00 91.94 105 CYS A C 1
ATOM 840 O O . CYS A 1 105 ? 4.770 -2.270 -23.241 1.00 91.94 105 CYS A O 1
ATOM 842 N N . VAL A 1 106 ? 6.021 -0.497 -22.631 1.00 90.31 106 VAL A N 1
ATOM 843 C CA . VAL A 1 106 ? 6.597 -0.251 -23.966 1.00 90.31 106 VAL A CA 1
ATOM 844 C C . VAL A 1 106 ? 7.271 -1.514 -24.498 1.00 90.31 106 VAL A C 1
ATOM 846 O O . VAL A 1 106 ? 7.014 -1.934 -25.619 1.00 90.31 106 VAL A O 1
ATOM 849 N N . ARG A 1 107 ? 8.082 -2.179 -23.666 1.00 89.38 107 ARG A N 1
ATOM 850 C CA . ARG A 1 107 ? 8.749 -3.429 -24.044 1.00 89.38 107 ARG A CA 1
ATOM 851 C C . ARG A 1 107 ? 7.751 -4.536 -24.406 1.00 89.38 107 ARG A C 1
ATOM 853 O O . ARG A 1 107 ? 7.979 -5.238 -25.381 1.00 89.38 107 ARG A O 1
ATOM 860 N N . ARG A 1 108 ? 6.664 -4.706 -23.641 1.00 89.00 108 ARG A N 1
ATOM 861 C CA . ARG A 1 108 ? 5.614 -5.698 -23.954 1.00 89.00 108 ARG A CA 1
ATOM 862 C C . ARG A 1 108 ? 4.895 -5.379 -25.258 1.00 89.00 108 ARG A C 1
ATOM 864 O O . ARG A 1 108 ? 4.683 -6.289 -26.047 1.00 89.00 108 ARG A O 1
ATOM 871 N N . GLU A 1 109 ? 4.573 -4.112 -25.489 1.00 88.38 109 GLU A N 1
ATOM 872 C CA . GLU A 1 109 ? 3.909 -3.668 -26.715 1.00 88.38 109 GLU A CA 1
ATOM 873 C C . GLU A 1 109 ? 4.750 -4.000 -27.953 1.00 88.38 109 GLU A C 1
ATOM 875 O O . GLU A 1 109 ? 4.247 -4.558 -28.922 1.00 88.38 109 GLU A O 1
ATOM 880 N N . LEU A 1 110 ? 6.065 -3.769 -27.888 1.00 86.06 110 LEU A N 1
ATOM 881 C CA . LEU A 1 110 ? 6.996 -4.140 -28.959 1.00 86.06 110 LEU A CA 1
ATOM 882 C C . LEU A 1 110 ? 7.025 -5.653 -29.234 1.00 86.06 110 LEU A C 1
ATOM 884 O O . LEU A 1 110 ? 7.202 -6.064 -30.377 1.00 86.06 110 LEU A O 1
ATOM 888 N N . TYR A 1 111 ? 6.845 -6.499 -28.215 1.00 80.00 111 TYR A N 1
ATOM 889 C CA . TYR A 1 111 ? 6.747 -7.949 -28.420 1.00 80.00 111 TYR A CA 1
ATOM 890 C C . TYR A 1 111 ? 5.412 -8.371 -29.033 1.00 80.00 111 TYR A C 1
ATOM 892 O O . TYR A 1 111 ? 5.406 -9.268 -29.866 1.00 80.00 111 TYR A O 1
ATOM 900 N N . HIS A 1 112 ? 4.303 -7.738 -28.644 1.00 75.19 112 HIS A N 1
ATOM 901 C CA . HIS A 1 112 ? 2.989 -8.028 -29.225 1.00 75.19 112 HIS 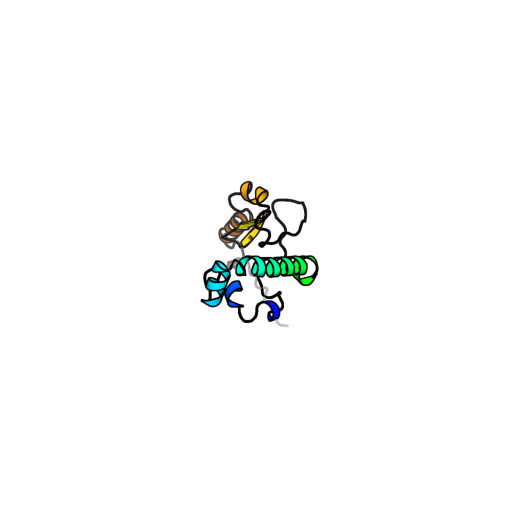A CA 1
ATOM 902 C C . HIS A 1 112 ? 2.853 -7.523 -30.664 1.00 75.19 112 HIS A C 1
ATOM 904 O O . HIS A 1 112 ? 2.140 -8.128 -31.458 1.00 75.19 112 HIS A O 1
ATOM 910 N N . THR A 1 113 ? 3.546 -6.437 -31.005 1.00 70.06 113 THR A N 1
ATOM 911 C CA . THR A 1 113 ? 3.538 -5.847 -32.350 1.00 70.06 113 THR A CA 1
ATOM 912 C C . THR A 1 113 ? 4.598 -6.430 -33.276 1.00 70.06 113 THR A C 1
ATOM 914 O O . THR A 1 113 ? 4.510 -6.207 -34.482 1.00 70.06 113 THR A O 1
ATOM 917 N N . ARG A 1 114 ? 5.571 -7.214 -32.773 1.00 57.81 114 ARG A N 1
ATOM 918 C CA . ARG A 1 114 ? 6.364 -8.077 -33.657 1.00 57.81 114 ARG A CA 1
ATOM 919 C C . ARG A 1 114 ? 5.391 -9.088 -34.265 1.00 57.81 114 ARG A C 1
ATOM 921 O O . ARG A 1 114 ? 4.881 -9.923 -33.516 1.00 57.81 114 ARG A O 1
ATOM 928 N N . PRO A 1 115 ? 5.144 -9.068 -35.591 1.00 55.22 115 PRO A N 1
ATOM 929 C CA . PRO A 1 115 ? 4.532 -10.228 -36.211 1.00 55.22 115 PRO A CA 1
ATOM 930 C C . PRO A 1 115 ? 5.410 -11.420 -35.836 1.00 55.22 115 PRO A C 1
ATOM 932 O O . PRO A 1 115 ? 6.634 -11.274 -35.744 1.00 55.22 115 PRO A O 1
ATOM 935 N N . SER A 1 116 ? 4.795 -12.567 -35.555 1.00 58.16 116 SER A N 1
ATOM 936 C CA . SER A 1 116 ? 5.499 -13.828 -35.353 1.00 58.16 116 SER A CA 1
ATOM 937 C C . SER A 1 116 ? 6.270 -14.153 -36.629 1.00 58.16 116 SER A C 1
ATOM 939 O O . SER A 1 116 ? 5.819 -14.917 -37.476 1.00 58.16 116 SER A O 1
ATOM 941 N N . SER A 1 117 ? 7.416 -13.520 -36.837 1.00 55.50 117 SER A N 1
ATOM 942 C CA . SER A 1 117 ? 8.281 -13.899 -37.920 1.00 55.50 117 SER A CA 1
ATOM 943 C C . SER A 1 117 ? 8.861 -15.237 -37.507 1.00 55.50 117 SER A C 1
ATOM 945 O O . SER A 1 117 ? 9.608 -15.311 -36.526 1.00 55.50 117 SER A O 1
ATOM 947 N N . PHE A 1 118 ? 8.579 -16.227 -38.349 1.00 53.56 118 PHE A N 1
ATOM 948 C CA . PHE A 1 118 ? 9.587 -17.188 -38.776 1.00 53.56 118 PHE A CA 1
ATOM 949 C C . PHE A 1 118 ? 9.534 -18.588 -38.145 1.00 53.56 118 PHE A C 1
ATOM 951 O O . PHE A 1 118 ? 10.562 -19.205 -37.913 1.00 53.56 118 PHE A O 1
ATOM 958 N N . TRP A 1 119 ? 8.333 -19.124 -37.933 1.00 54.09 119 TRP A N 1
ATOM 959 C CA . TRP A 1 119 ? 8.069 -20.539 -38.233 1.00 54.09 119 TRP A CA 1
ATOM 960 C C . TRP A 1 119 ? 6.753 -20.620 -39.005 1.00 54.09 119 TRP A C 1
ATOM 962 O O . TRP A 1 119 ? 5.762 -21.161 -38.526 1.00 54.09 119 TRP A O 1
ATOM 972 N N . SER A 1 120 ? 6.739 -20.025 -40.194 1.00 49.22 120 SER A N 1
ATOM 973 C CA . SER A 1 120 ? 5.912 -20.570 -41.265 1.00 49.22 120 SER A CA 1
ATOM 974 C C . SER A 1 120 ? 6.733 -21.720 -41.848 1.00 49.22 120 SER A C 1
ATOM 976 O O . SER A 1 120 ? 7.831 -21.457 -42.342 1.00 49.22 120 SER A O 1
ATOM 978 N N . PRO A 1 121 ? 6.302 -22.988 -41.765 1.00 48.00 121 PRO A N 1
ATOM 979 C CA . PRO A 1 121 ? 6.794 -23.984 -42.694 1.00 48.00 121 PRO A CA 1
ATOM 980 C C . PRO A 1 121 ? 6.181 -23.621 -44.048 1.00 48.00 121 PRO A C 1
ATOM 982 O O . PRO A 1 121 ? 5.108 -24.103 -44.398 1.00 48.00 121 PRO A O 1
ATOM 985 N N . ASP A 1 122 ? 6.816 -22.699 -44.773 1.00 46.19 122 ASP A N 1
ATOM 986 C CA . ASP A 1 122 ? 6.562 -22.551 -46.201 1.00 46.19 122 ASP A CA 1
ATOM 987 C C . ASP A 1 122 ? 7.150 -23.793 -46.875 1.00 46.19 122 ASP A C 1
ATOM 989 O O . ASP A 1 122 ? 8.327 -23.884 -47.228 1.00 46.19 122 ASP A O 1
ATOM 993 N N . ASP A 1 123 ? 6.291 -24.803 -46.935 1.00 50.06 123 ASP A N 1
ATOM 994 C CA . ASP A 1 123 ? 6.312 -25.884 -47.898 1.00 50.06 123 ASP A CA 1
ATOM 995 C C . ASP A 1 123 ? 6.479 -25.258 -49.286 1.00 50.06 123 ASP A C 1
ATOM 997 O O . ASP A 1 123 ? 5.660 -24.434 -49.680 1.00 50.06 123 ASP A O 1
ATOM 1001 N N . HIS A 1 124 ? 7.619 -25.532 -49.917 1.00 49.91 124 HIS A N 1
ATOM 1002 C CA . HIS A 1 124 ? 7.920 -25.616 -51.352 1.00 49.91 124 HIS A CA 1
ATOM 1003 C C . HIS A 1 124 ? 9.450 -25.597 -51.466 1.00 49.91 124 HIS A C 1
ATOM 1005 O O . HIS A 1 124 ? 10.070 -24.598 -51.822 1.00 49.91 124 HIS A O 1
ATOM 1011 N N . SER A 1 125 ? 10.077 -26.728 -51.135 1.00 43.31 125 SER A N 1
ATOM 1012 C CA . SER A 1 125 ? 11.458 -27.003 -51.541 1.00 43.31 125 SER A CA 1
ATOM 1013 C C . SER A 1 125 ? 11.461 -27.420 -53.018 1.00 43.31 125 SER A C 1
ATOM 1015 O O . SER A 1 125 ? 10.963 -28.507 -53.317 1.00 43.31 125 SER A O 1
ATOM 1017 N N . PRO A 1 126 ? 12.034 -26.655 -53.967 1.00 50.69 126 PRO A N 1
ATOM 1018 C CA . PRO A 1 126 ? 12.322 -27.185 -55.287 1.00 50.69 126 PRO A CA 1
ATOM 1019 C C . PRO A 1 126 ? 13.689 -27.868 -55.207 1.00 50.69 126 PRO A C 1
ATOM 1021 O O . PRO A 1 126 ? 14.728 -27.232 -55.367 1.00 50.69 126 PRO A O 1
ATOM 1024 N N . GLY A 1 127 ? 13.700 -29.160 -54.880 1.00 46.25 127 GLY A N 1
ATOM 1025 C CA . GLY A 1 127 ? 14.961 -29.899 -54.801 1.00 46.25 127 GLY A CA 1
ATOM 1026 C C . GLY A 1 127 ? 14.911 -31.235 -54.075 1.00 46.25 127 GLY A C 1
ATOM 1027 O O . GLY A 1 127 ? 15.863 -31.569 -53.380 1.00 46.25 127 GLY A O 1
ATOM 1028 N N . CYS A 1 128 ? 13.836 -32.012 -54.216 1.00 43.00 128 CYS A N 1
ATOM 1029 C CA . CYS A 1 128 ? 13.903 -33.432 -53.882 1.00 43.00 128 CYS A CA 1
ATOM 1030 C C . CYS A 1 128 ? 14.489 -34.176 -55.090 1.00 43.00 128 CYS A C 1
ATOM 1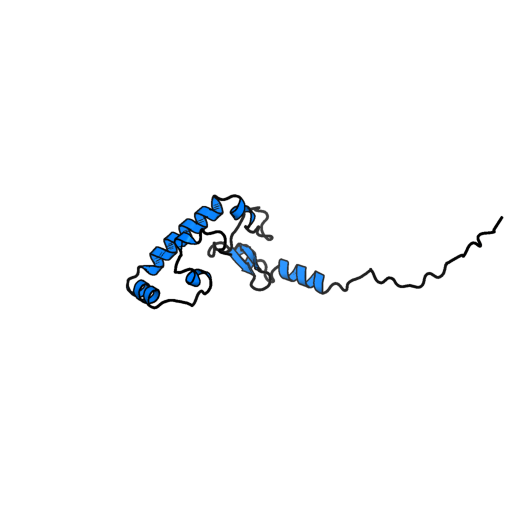032 O O . CYS A 1 128 ? 13.762 -34.564 -56.002 1.00 43.00 128 CYS A O 1
ATOM 1034 N N . PHE A 1 129 ? 15.812 -34.350 -55.123 1.00 41.75 129 PHE A N 1
ATOM 1035 C CA . PHE A 1 129 ? 16.391 -35.441 -55.901 1.00 41.75 129 PHE A CA 1
ATOM 1036 C C . PHE A 1 129 ? 16.067 -36.734 -55.153 1.00 41.75 129 PHE A C 1
ATOM 1038 O O . PHE A 1 129 ? 16.757 -37.114 -54.209 1.00 41.75 129 PHE A O 1
ATOM 1045 N N . THR A 1 13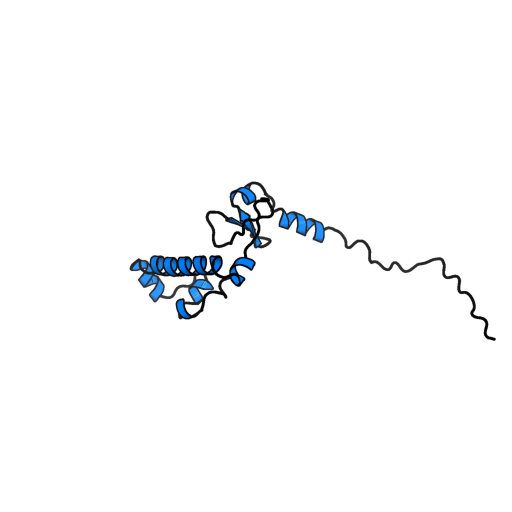0 ? 14.986 -37.400 -55.552 1.00 49.91 130 THR A N 1
ATOM 1046 C CA . THR A 1 130 ? 14.759 -38.797 -55.188 1.00 49.91 130 THR A CA 1
ATOM 1047 C C . THR A 1 130 ? 15.895 -39.625 -55.781 1.00 49.91 130 THR A C 1
ATOM 1049 O O . THR A 1 130 ? 15.947 -39.825 -56.994 1.00 49.91 130 THR A O 1
ATOM 1052 N N . MET A 1 131 ? 16.813 -40.096 -54.939 1.00 51.25 131 MET A N 1
ATOM 1053 C CA . MET A 1 131 ? 17.692 -41.205 -55.303 1.00 51.25 131 MET A CA 1
ATOM 1054 C C . MET A 1 131 ? 16.848 -42.486 -55.283 1.00 51.25 131 MET A C 1
ATOM 1056 O O . MET A 1 131 ? 16.272 -42.796 -54.237 1.00 51.25 131 MET A O 1
ATOM 1060 N N . PRO A 1 132 ? 16.729 -43.226 -56.399 1.00 43.91 132 PRO A N 1
ATOM 1061 C CA . PRO A 1 132 ? 16.075 -44.522 -56.377 1.00 43.91 132 PRO A CA 1
ATOM 1062 C C . PRO A 1 132 ? 16.955 -45.494 -55.585 1.00 43.91 132 PRO A C 1
ATOM 1064 O O . PRO A 1 132 ? 18.106 -45.745 -55.941 1.00 43.91 132 PRO A O 1
ATOM 1067 N N . TYR A 1 133 ? 16.411 -46.022 -54.491 1.00 45.31 133 TYR A N 1
ATOM 1068 C CA . TYR A 1 133 ? 16.941 -47.210 -53.834 1.00 45.31 133 TYR A CA 1
ATOM 1069 C C . TYR A 1 133 ? 16.821 -48.371 -54.829 1.00 45.31 133 TYR A C 1
ATOM 1071 O O . TYR A 1 133 ? 15.719 -48.689 -55.273 1.00 45.31 133 TYR A O 1
ATOM 1079 N N . GLN A 1 134 ? 17.953 -48.929 -55.255 1.00 52.88 134 GLN A N 1
ATOM 1080 C CA . GLN A 1 134 ? 17.977 -50.144 -56.063 1.00 52.88 134 GLN A CA 1
ATOM 1081 C C . GLN A 1 134 ? 17.929 -51.346 -55.119 1.00 52.88 134 GLN A C 1
ATOM 1083 O O . GLN A 1 134 ? 18.817 -51.503 -54.284 1.00 52.88 134 GLN A O 1
ATOM 1088 N N . ASP A 1 135 ? 16.892 -52.168 -55.267 1.00 41.66 135 ASP A N 1
ATOM 1089 C CA . ASP A 1 135 ? 16.807 -53.493 -54.658 1.00 41.66 135 ASP A CA 1
ATOM 1090 C C . ASP A 1 135 ? 17.847 -54.432 -55.292 1.00 41.66 135 ASP A C 1
ATOM 1092 O O . ASP A 1 135 ? 17.763 -54.739 -56.486 1.00 41.66 135 ASP A O 1
ATOM 1096 N N . THR A 1 136 ? 18.792 -54.914 -54.480 1.00 46.47 136 THR A N 1
ATOM 1097 C CA . THR A 1 136 ? 19.504 -56.194 -54.659 1.00 46.47 136 THR A CA 1
ATOM 1098 C C . THR A 1 136 ? 19.786 -56.818 -53.306 1.00 46.47 136 THR A C 1
ATOM 1100 O O . THR A 1 136 ? 20.363 -56.091 -52.463 1.00 46.47 136 THR A O 1
#

Radius of gyration: 26.91 Å; chains: 1; bounding box: 42×66×75 Å

Secondary structure (DSSP, 8-state):
--TTS-GGGTTT-THHHH-TT---HHHHHHHHTT-HHHHHHHHHHHHHHHHHH-HHHHTT-EE-TT-TT--EE-TT-TTTEEE-TTT--EEEHHHHHHS-S-HHHHHHHHHHHS---S-------S----------

pLDDT: mean 80.38, std 17.13, range [41.66, 96.44]